Protein AF-A0A1I5U509-F1 (afdb_monomer_lite)

Radius of gyration: 9.91 Å; chains: 1; bounding box: 21×24×24 Å

pLDDT: mean 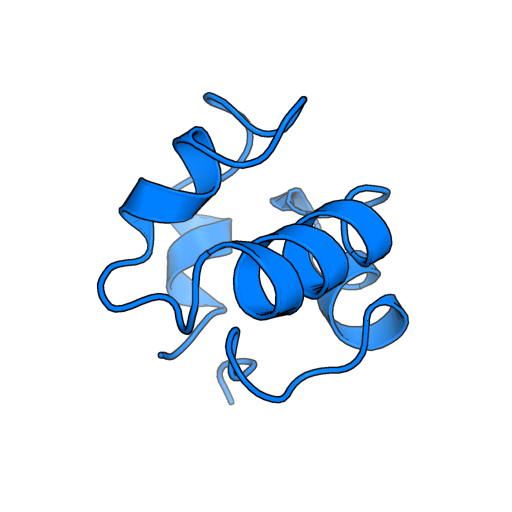96.72, std 2.51, range [81.38, 98.62]

InterPro domains:
  IPR010994 RuvA domain 2-like [SSF47781] (3-53)
  IPR060575 SAM-like, helix-hairpin-helix tandem [PF1283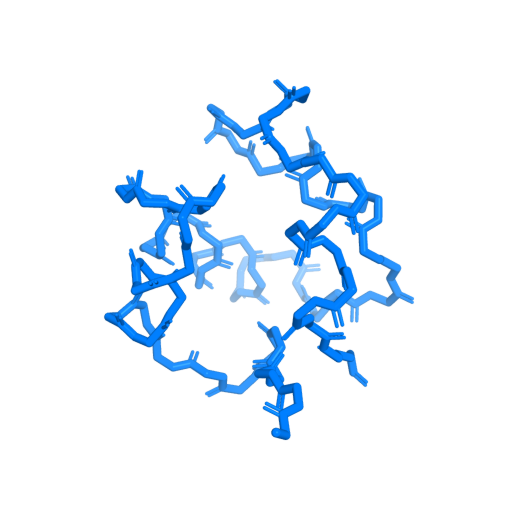6] (3-52)

Foldseek 3Di:
DAAELQPDALVVQLVQPLCNPCSVQSNVCCVVPNDDPDPQCLLVRPPNNPSQDPSSVVNHDD

Secondary structure (DSSP, 8-state):
--EETTTS-HHHHHTSGGGTT-HHHHHHHHHHH---SSGGGGGGSTTTTTT--HHHHHTEE-

Sequence (62 aa):
MPIDLNTASAGALDAVPGLRGHGPEIVRYREERGRFTDLRQLDEVPGLSGKADDATRAALAI

Structure (mmCIF, N/CA/C/O backbone):
data_AF-A0A1I5U509-F1
#
_entry.id   AF-A0A1I5U509-F1
#
loop_
_atom_site.group_PDB
_atom_site.id
_atom_site.type_symbol
_atom_site.label_atom_id
_atom_site.label_alt_id
_atom_site.label_comp_id
_atom_site.label_asym_id
_atom_site.label_entity_id
_atom_site.label_seq_id
_atom_site.pdbx_PDB_ins_code
_atom_site.Cartn_x
_atom_site.Cartn_y
_atom_site.Cartn_z
_atom_site.occupancy
_atom_site.B_iso_or_equiv
_atom_site.auth_seq_id
_atom_site.auth_comp_id
_atom_site.auth_asym_id
_atom_site.auth_atom_id
_atom_site.pdbx_PDB_model_num
ATOM 1 N N . MET A 1 1 ? 4.105 -14.182 -7.408 1.00 81.38 1 MET A N 1
ATOM 2 C CA . MET A 1 1 ? 2.774 -14.176 -6.769 1.00 81.38 1 MET A CA 1
ATOM 3 C C . MET A 1 1 ? 2.552 -12.787 -6.206 1.00 81.38 1 MET A C 1
ATOM 5 O O . MET A 1 1 ? 3.515 -12.263 -5.653 1.00 81.38 1 MET A O 1
ATOM 9 N N . PRO A 1 2 ? 1.376 -12.179 -6.408 1.00 92.31 2 PRO A N 1
ATOM 10 C CA . PRO A 1 2 ? 1.091 -10.855 -5.870 1.00 92.31 2 PRO A CA 1
ATOM 11 C C . PRO A 1 2 ? 1.049 -10.882 -4.337 1.00 92.31 2 PRO A C 1
ATOM 13 O O . PRO A 1 2 ? 0.743 -11.913 -3.735 1.00 92.31 2 PRO A O 1
ATOM 16 N N . ILE A 1 3 ? 1.389 -9.756 -3.718 1.00 97.50 3 ILE A N 1
ATOM 17 C CA . ILE A 1 3 ? 1.341 -9.561 -2.268 1.00 97.50 3 ILE A CA 1
ATOM 18 C C . ILE A 1 3 ? -0.062 -9.080 -1.893 1.00 97.50 3 ILE A C 1
ATOM 20 O O . ILE A 1 3 ? -0.540 -8.084 -2.429 1.00 97.50 3 ILE A O 1
ATOM 24 N N . ASP A 1 4 ? -0.715 -9.778 -0.968 1.00 98.19 4 ASP A N 1
ATOM 25 C CA . ASP A 1 4 ? -2.029 -9.387 -0.452 1.00 98.19 4 ASP A CA 1
ATOM 26 C C . ASP A 1 4 ? -1.904 -8.124 0.420 1.00 98.19 4 ASP A C 1
ATOM 28 O O . ASP A 1 4 ? -1.299 -8.144 1.495 1.00 98.19 4 ASP A O 1
ATOM 32 N N . LEU A 1 5 ? -2.488 -7.019 -0.042 1.00 98.19 5 LEU A N 1
ATOM 33 C CA . LEU A 1 5 ? -2.440 -5.712 0.608 1.00 98.19 5 LEU A CA 1
ATOM 34 C C . LEU A 1 5 ? -3.169 -5.693 1.961 1.00 98.19 5 LEU A C 1
ATOM 36 O O . LEU A 1 5 ? -2.829 -4.907 2.850 1.00 98.19 5 LEU A O 1
ATOM 40 N N . ASN A 1 6 ? -4.151 -6.571 2.148 1.00 98.50 6 ASN A N 1
ATOM 41 C CA . ASN A 1 6 ? -4.973 -6.663 3.345 1.00 98.50 6 ASN A CA 1
ATOM 42 C C . ASN A 1 6 ? -4.383 -7.583 4.421 1.00 98.50 6 ASN A C 1
ATOM 44 O O . ASN A 1 6 ? -4.753 -7.443 5.589 1.00 98.50 6 ASN A O 1
ATOM 48 N N . THR A 1 7 ? -3.472 -8.498 4.073 1.00 98.31 7 THR A N 1
ATOM 49 C CA . THR A 1 7 ? -2.885 -9.444 5.044 1.00 98.31 7 THR A CA 1
ATOM 50 C C . THR A 1 7 ? -1.368 -9.381 5.166 1.00 98.31 7 THR A C 1
ATOM 52 O O . THR A 1 7 ? -0.830 -9.843 6.172 1.00 98.31 7 THR A O 1
ATOM 55 N N . ALA A 1 8 ? -0.652 -8.822 4.188 1.00 98.38 8 ALA A N 1
ATOM 56 C CA . ALA A 1 8 ? 0.804 -8.729 4.243 1.00 98.38 8 ALA A CA 1
ATOM 57 C C . ALA A 1 8 ? 1.280 -7.900 5.443 1.00 98.38 8 ALA A C 1
ATOM 59 O O . ALA A 1 8 ? 0.608 -6.963 5.886 1.00 98.38 8 ALA A O 1
ATOM 60 N N . SER A 1 9 ? 2.455 -8.245 5.969 1.00 98.62 9 SER A N 1
ATOM 61 C CA . SER A 1 9 ? 3.114 -7.463 7.014 1.00 98.62 9 SER A CA 1
ATOM 62 C C . SER A 1 9 ? 3.651 -6.142 6.456 1.00 98.62 9 SER A C 1
ATOM 64 O O . SER A 1 9 ? 3.930 -6.035 5.262 1.00 98.62 9 SER A O 1
ATOM 66 N N . ALA A 1 10 ? 3.873 -5.157 7.332 1.00 98.38 10 ALA A N 1
ATOM 67 C CA . ALA A 1 10 ? 4.502 -3.889 6.954 1.00 98.38 10 ALA A CA 1
ATOM 68 C C . ALA A 1 10 ? 5.842 -4.107 6.226 1.00 98.38 10 ALA A C 1
ATOM 70 O O . ALA A 1 10 ? 6.067 -3.531 5.170 1.00 98.38 10 ALA A O 1
ATOM 71 N N . GLY A 1 11 ? 6.686 -5.021 6.723 1.00 98.44 11 GLY A N 1
ATOM 72 C CA . GLY A 1 11 ? 7.969 -5.335 6.086 1.00 98.44 11 GLY A CA 1
ATOM 73 C C . GLY A 1 11 ? 7.840 -5.984 4.702 1.00 98.44 11 GLY A C 1
ATOM 74 O O . GLY A 1 11 ? 8.660 -5.722 3.826 1.00 98.44 11 GLY A O 1
ATOM 75 N N . ALA A 1 12 ? 6.808 -6.805 4.475 1.00 98.25 12 ALA A N 1
ATOM 76 C CA . ALA A 1 12 ? 6.541 -7.371 3.151 1.00 98.25 12 ALA A CA 1
ATOM 77 C C . ALA A 1 12 ? 6.063 -6.296 2.162 1.00 98.25 12 ALA A C 1
ATOM 79 O O . ALA A 1 12 ? 6.457 -6.321 0.998 1.00 98.25 12 ALA A O 1
ATOM 80 N N . LEU A 1 13 ? 5.265 -5.334 2.632 1.00 98.25 13 LEU A N 1
ATOM 81 C CA . LEU A 1 13 ? 4.840 -4.182 1.837 1.00 98.25 13 LEU A CA 1
ATOM 82 C C . LEU A 1 13 ? 6.022 -3.255 1.523 1.00 98.25 13 LEU A C 1
ATOM 84 O O . LEU A 1 13 ? 6.199 -2.884 0.370 1.00 98.25 13 LEU A O 1
ATOM 88 N N . ASP A 1 14 ? 6.896 -2.970 2.491 1.00 97.38 14 ASP A N 1
ATOM 89 C CA . ASP A 1 14 ? 8.104 -2.150 2.291 1.00 97.38 14 ASP A CA 1
ATOM 90 C C . ASP A 1 14 ? 9.105 -2.751 1.293 1.00 97.38 14 ASP A C 1
ATOM 92 O O . ASP A 1 14 ? 9.920 -2.032 0.705 1.00 97.38 14 ASP A O 1
ATOM 96 N N . ALA A 1 15 ? 9.067 -4.071 1.095 1.00 96.81 15 ALA A N 1
ATOM 97 C CA . ALA A 1 15 ? 9.879 -4.742 0.087 1.00 96.81 15 ALA A CA 1
ATOM 98 C C . ALA A 1 15 ? 9.404 -4.446 -1.349 1.00 96.81 15 ALA A C 1
ATOM 100 O O . ALA A 1 15 ? 10.174 -4.644 -2.294 1.00 96.81 15 ALA A O 1
ATOM 101 N N . VAL A 1 16 ? 8.176 -3.946 -1.530 1.00 96.56 16 VAL A N 1
ATOM 102 C CA . VAL A 1 16 ? 7.656 -3.508 -2.830 1.00 96.56 16 VAL A CA 1
ATOM 103 C C . VAL A 1 16 ? 8.273 -2.148 -3.183 1.00 96.56 16 VAL A C 1
ATOM 105 O O . VAL A 1 16 ? 8.102 -1.194 -2.424 1.00 96.56 16 VAL A O 1
ATOM 108 N N . PRO A 1 17 ? 8.967 -2.005 -4.332 1.00 94.56 17 PRO A N 1
ATOM 109 C CA . PRO A 1 17 ? 9.706 -0.786 -4.669 1.00 94.56 17 PRO A CA 1
ATOM 110 C C . PRO A 1 17 ? 8.915 0.525 -4.535 1.00 94.56 17 PRO A C 1
ATOM 112 O O . PRO A 1 17 ? 9.435 1.464 -3.937 1.00 94.56 17 PRO A O 1
ATOM 115 N N . GLY A 1 18 ? 7.667 0.585 -5.018 1.00 94.81 18 GLY A N 1
ATOM 116 C CA . GLY A 1 18 ? 6.830 1.791 -4.918 1.00 94.81 18 GLY A CA 1
ATOM 117 C C . GLY A 1 18 ? 6.137 2.006 -3.570 1.00 94.81 18 GLY A C 1
ATOM 118 O O . GLY A 1 18 ? 5.514 3.045 -3.374 1.00 94.81 18 GLY A O 1
ATOM 119 N N . LEU A 1 19 ? 6.258 1.066 -2.626 1.00 97.38 19 LEU A N 1
ATOM 120 C CA . LEU A 1 19 ? 5.732 1.192 -1.260 1.00 97.38 19 LEU A CA 1
ATOM 121 C C . LEU A 1 19 ? 6.835 1.340 -0.206 1.00 97.38 19 LEU A C 1
ATOM 123 O O . LEU A 1 19 ? 6.534 1.434 0.981 1.00 97.38 19 LEU A O 1
ATOM 127 N N . ARG A 1 20 ? 8.109 1.354 -0.613 1.00 96.44 20 ARG A N 1
ATOM 128 C CA . ARG A 1 20 ? 9.254 1.385 0.301 1.00 96.44 20 ARG A CA 1
ATOM 129 C C . ARG A 1 20 ? 9.140 2.535 1.306 1.00 96.44 20 ARG A C 1
ATOM 131 O O . ARG A 1 20 ? 9.192 3.705 0.923 1.00 96.44 20 ARG A O 1
ATOM 138 N N . GLY A 1 21 ? 9.078 2.179 2.587 1.00 96.75 21 GLY A N 1
ATOM 139 C CA . GLY A 1 21 ? 8.989 3.115 3.705 1.00 96.75 21 GLY A CA 1
ATOM 140 C C . GLY A 1 21 ? 7.565 3.549 4.052 1.00 96.75 21 GLY A C 1
ATOM 141 O O . GLY A 1 21 ? 7.431 4.518 4.789 1.00 96.75 21 GLY A O 1
ATOM 142 N N . HIS A 1 22 ? 6.539 2.879 3.514 1.00 97.94 22 HIS A N 1
ATOM 143 C CA . HIS A 1 22 ? 5.114 3.153 3.774 1.00 97.94 22 HIS A CA 1
ATOM 144 C C . HIS A 1 22 ? 4.348 1.930 4.290 1.00 97.94 22 HIS A C 1
ATOM 146 O O . HIS A 1 22 ? 3.134 1.990 4.490 1.00 97.94 22 HIS A O 1
ATOM 152 N N . GLY A 1 23 ? 5.018 0.793 4.489 1.00 98.06 23 GLY A N 1
ATOM 153 C CA . GLY A 1 23 ? 4.411 -0.423 5.022 1.00 98.06 23 GLY A CA 1
ATOM 154 C C . GLY A 1 23 ? 3.636 -0.192 6.329 1.00 98.06 23 GLY A C 1
ATOM 155 O O . GLY A 1 23 ? 2.476 -0.607 6.405 1.00 98.06 23 GLY A O 1
ATOM 156 N N . PRO A 1 24 ? 4.212 0.479 7.348 1.00 98.31 24 PRO A N 1
ATOM 157 C CA . PRO A 1 24 ? 3.506 0.796 8.590 1.00 98.31 24 PRO A CA 1
ATOM 158 C C . PRO A 1 24 ? 2.251 1.653 8.377 1.00 98.31 24 PRO A C 1
ATOM 160 O O . PRO A 1 24 ? 1.211 1.378 8.975 1.00 98.31 24 PRO A O 1
ATOM 163 N N . GLU A 1 25 ? 2.313 2.658 7.503 1.00 98.38 25 GLU A N 1
ATOM 164 C CA . GLU A 1 25 ? 1.198 3.549 7.183 1.00 98.38 25 GLU A CA 1
ATOM 165 C C . GLU A 1 25 ? 0.049 2.797 6.514 1.00 98.38 25 GLU A C 1
ATOM 167 O O . GLU A 1 25 ? -1.110 3.041 6.847 1.00 98.38 25 GLU A O 1
ATOM 172 N N . ILE A 1 26 ? 0.359 1.859 5.617 1.00 98.38 26 ILE A N 1
ATOM 173 C CA . ILE A 1 26 ? -0.629 1.005 4.949 1.00 98.38 26 ILE A CA 1
ATOM 174 C C . ILE A 1 26 ? -1.319 0.078 5.956 1.00 98.38 26 ILE A C 1
ATOM 176 O O . ILE A 1 26 ? -2.544 -0.057 5.930 1.00 98.38 26 ILE A O 1
ATOM 180 N N . VAL A 1 27 ? -0.554 -0.553 6.856 1.00 98.56 27 VAL A N 1
ATOM 181 C CA . VAL A 1 27 ? -1.114 -1.427 7.901 1.00 98.56 27 VAL A CA 1
ATOM 182 C C . VAL A 1 27 ? -2.019 -0.629 8.836 1.00 98.56 27 VAL A C 1
ATOM 184 O O . VAL A 1 27 ? -3.167 -1.015 9.042 1.00 98.56 27 VAL A O 1
ATOM 187 N N . ARG A 1 28 ? -1.547 0.525 9.321 1.00 98.38 28 ARG A N 1
ATOM 188 C CA . ARG A 1 28 ? -2.355 1.418 10.155 1.00 98.38 28 ARG A CA 1
ATOM 189 C C . ARG A 1 28 ? -3.630 1.856 9.433 1.00 98.38 28 ARG A C 1
ATOM 191 O O . ARG A 1 28 ? -4.707 1.822 10.016 1.00 98.38 28 ARG A O 1
ATOM 198 N N . TYR A 1 29 ? -3.526 2.223 8.155 1.00 98.38 29 TYR A N 1
ATOM 199 C CA . TYR A 1 29 ? -4.674 2.635 7.352 1.00 98.38 29 TYR A CA 1
ATOM 200 C C . TYR A 1 29 ? -5.764 1.556 7.312 1.00 98.38 29 TYR A C 1
ATOM 202 O O . TYR A 1 29 ? -6.923 1.862 7.594 1.00 98.38 29 TYR A O 1
ATOM 210 N N . ARG A 1 30 ? -5.410 0.294 7.016 1.00 98.00 30 ARG A N 1
ATOM 211 C CA . ARG A 1 30 ? -6.405 -0.794 6.953 1.00 98.00 30 ARG A CA 1
ATOM 212 C C . ARG A 1 30 ? -6.967 -1.199 8.317 1.00 98.00 30 ARG A C 1
ATOM 214 O O . ARG A 1 30 ? -8.078 -1.720 8.386 1.00 98.00 30 ARG A O 1
ATOM 221 N N . GLU A 1 31 ? -6.216 -0.974 9.392 1.00 97.81 31 GLU A N 1
ATOM 222 C CA . GLU A 1 31 ? -6.675 -1.201 10.766 1.00 9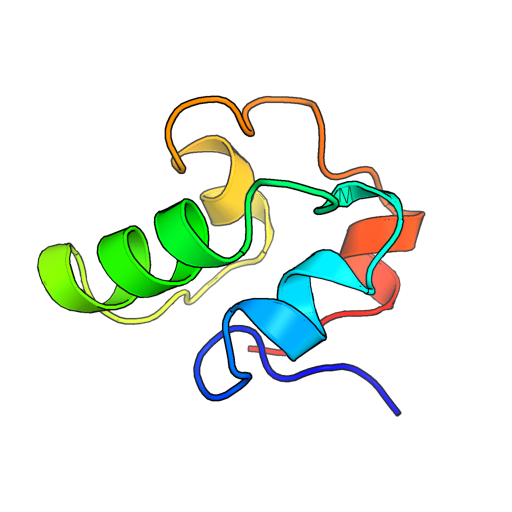7.81 31 GLU A CA 1
ATOM 223 C C . GLU A 1 31 ? -7.669 -0.121 11.216 1.00 97.81 31 GLU A C 1
ATOM 225 O O . GLU A 1 31 ? -8.675 -0.440 11.846 1.00 97.81 31 GLU A O 1
ATOM 230 N N . GLU A 1 32 ? -7.431 1.141 10.855 1.00 97.69 32 GLU A N 1
ATOM 231 C CA . GLU A 1 32 ? -8.269 2.277 11.262 1.00 97.69 32 GLU A CA 1
ATOM 232 C C . GLU A 1 32 ? -9.492 2.487 10.360 1.00 97.69 32 GLU A C 1
ATOM 234 O O . GLU A 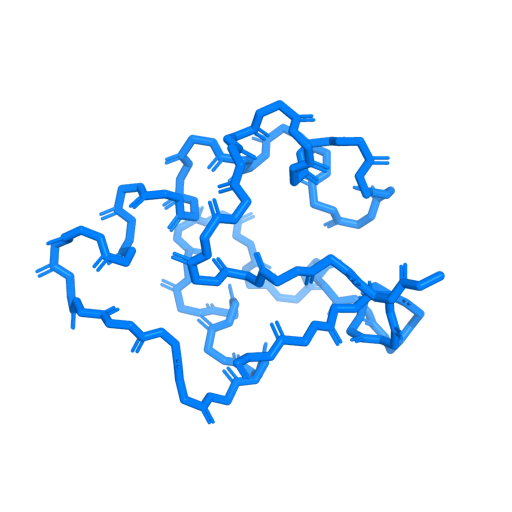1 32 ? -10.559 2.869 10.840 1.00 97.69 32 GLU A O 1
ATOM 239 N N . ARG A 1 33 ? -9.349 2.269 9.047 1.00 96.31 33 ARG A N 1
ATOM 240 C CA . ARG A 1 33 ? -10.393 2.559 8.046 1.00 96.31 33 ARG A CA 1
ATOM 241 C C . ARG A 1 33 ? -11.056 1.322 7.453 1.00 96.31 33 ARG A C 1
ATOM 243 O O . ARG A 1 33 ? -12.037 1.450 6.724 1.00 96.31 33 ARG A O 1
ATOM 250 N N . GLY A 1 34 ? -10.555 0.138 7.790 1.00 97.38 34 GLY A N 1
ATOM 251 C CA . GLY A 1 34 ? -10.989 -1.123 7.206 1.00 97.38 34 GLY A CA 1
ATOM 252 C C . GLY A 1 34 ? -10.180 -1.517 5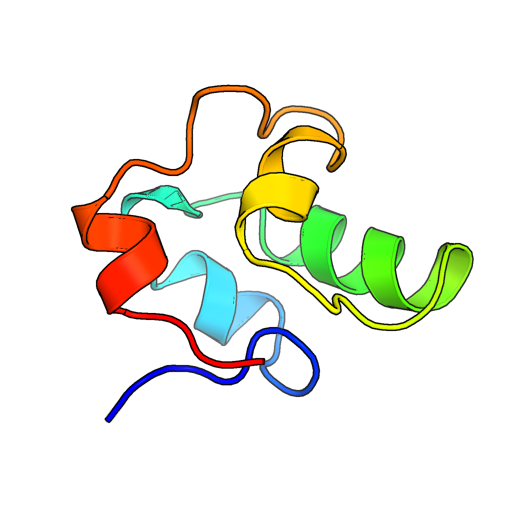.971 1.00 97.38 34 GLY A C 1
ATOM 253 O O . GLY A 1 34 ? -9.297 -0.801 5.505 1.00 97.38 34 GLY A O 1
ATOM 254 N N . ARG A 1 35 ? -10.477 -2.711 5.456 1.00 98.06 35 ARG A N 1
ATOM 255 C CA . ARG A 1 35 ? -9.736 -3.330 4.350 1.00 98.06 35 ARG A CA 1
ATOM 256 C C . ARG A 1 35 ? -9.785 -2.474 3.085 1.00 98.06 35 ARG A C 1
ATOM 258 O O . ARG A 1 35 ? -10.797 -1.841 2.789 1.00 98.06 35 ARG A O 1
ATOM 265 N N . PHE A 1 36 ? -8.714 -2.546 2.304 1.00 98.56 36 PHE A N 1
ATOM 266 C CA . PHE A 1 36 ? -8.712 -2.060 0.934 1.00 98.56 36 PHE A CA 1
ATOM 267 C C . PHE A 1 36 ? -9.697 -2.892 0.109 1.00 98.56 36 PHE A C 1
ATOM 269 O O . PHE A 1 36 ? -9.786 -4.109 0.278 1.00 98.56 36 PHE A O 1
ATOM 276 N N . THR A 1 37 ? -10.424 -2.229 -0.782 1.00 98.19 37 THR A N 1
ATOM 277 C CA . THR A 1 37 ? -11.307 -2.835 -1.791 1.00 98.19 37 THR A CA 1
ATOM 278 C C . THR A 1 37 ? -10.883 -2.467 -3.211 1.00 98.19 37 THR A C 1
ATOM 280 O O . THR A 1 37 ? -11.365 -3.058 -4.172 1.00 98.19 37 THR A O 1
ATOM 283 N N . ASP A 1 38 ? -9.985 -1.488 -3.353 1.00 97.81 38 ASP A N 1
ATOM 284 C CA . ASP A 1 38 ? -9.415 -1.041 -4.620 1.00 97.81 38 ASP A CA 1
ATOM 285 C C . ASP A 1 38 ? -7.963 -0.567 -4.403 1.00 97.81 38 ASP A C 1
ATOM 287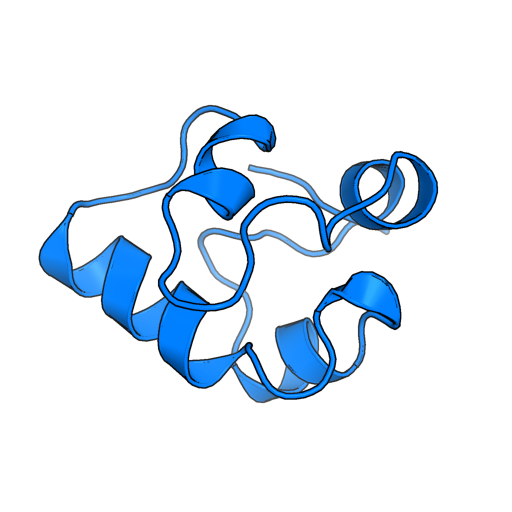 O O . ASP A 1 38 ? -7.675 0.147 -3.442 1.00 97.81 38 ASP A O 1
ATOM 291 N N . LEU A 1 39 ? -7.033 -0.928 -5.295 1.00 97.56 39 LEU A N 1
ATOM 292 C CA . LEU A 1 39 ? -5.621 -0.532 -5.184 1.00 97.56 39 LEU A CA 1
ATOM 293 C C . LEU A 1 39 ? -5.408 0.984 -5.318 1.00 97.56 39 LEU A C 1
ATOM 295 O O . LEU A 1 39 ? -4.382 1.500 -4.881 1.00 97.56 39 LEU A O 1
ATOM 299 N N . ARG A 1 40 ? -6.361 1.721 -5.900 1.00 96.44 40 ARG A N 1
ATOM 300 C CA . ARG A 1 40 ? -6.341 3.193 -5.957 1.00 96.44 40 ARG A CA 1
ATOM 301 C C . ARG A 1 40 ? -6.439 3.829 -4.571 1.00 96.44 40 ARG A C 1
ATOM 303 O O . ARG A 1 40 ? -5.951 4.933 -4.382 1.00 96.44 40 ARG A O 1
ATOM 310 N N . GLN A 1 41 ? -6.992 3.125 -3.584 1.00 97.94 41 GLN A N 1
ATOM 311 C CA . GLN A 1 41 ? -7.080 3.619 -2.206 1.00 97.94 41 GLN A CA 1
ATOM 312 C C . GLN A 1 41 ? -5.708 3.720 -1.519 1.00 97.94 41 GLN A C 1
ATOM 314 O O . GLN A 1 41 ? -5.602 4.333 -0.460 1.00 97.94 41 GLN A O 1
ATOM 319 N N . LEU A 1 42 ? -4.634 3.188 -2.120 1.00 97.62 42 LEU A N 1
ATOM 320 C CA . LEU A 1 42 ? -3.268 3.507 -1.695 1.00 97.62 42 LEU A CA 1
ATOM 321 C C . LEU A 1 42 ? -2.996 5.017 -1.741 1.00 97.62 42 LEU A C 1
ATOM 323 O O . LEU A 1 42 ? -2.233 5.514 -0.921 1.00 97.62 42 LEU A O 1
ATOM 327 N N . ASP A 1 43 ? -3.661 5.766 -2.625 1.00 97.31 43 ASP A N 1
ATOM 328 C CA . ASP A 1 43 ? -3.519 7.222 -2.690 1.00 97.31 43 ASP A CA 1
ATOM 329 C C . ASP A 1 43 ? -4.155 7.950 -1.489 1.00 97.31 43 ASP A C 1
ATOM 331 O O . ASP A 1 43 ? -3.848 9.117 -1.242 1.00 97.31 43 ASP A O 1
ATOM 335 N N . GLU A 1 44 ? -4.999 7.262 -0.712 1.00 97.31 44 GLU A N 1
ATOM 336 C CA . GLU A 1 44 ? -5.594 7.766 0.532 1.00 97.31 44 GLU A CA 1
ATOM 337 C C . GLU A 1 44 ? -4.693 7.524 1.756 1.00 97.31 44 GLU A C 1
ATOM 339 O O . GLU A 1 44 ? -4.931 8.098 2.826 1.00 97.31 44 GLU A O 1
ATOM 344 N N . VAL A 1 45 ? -3.648 6.699 1.614 1.00 97.44 45 VAL A N 1
ATOM 345 C CA . VAL A 1 45 ? -2.663 6.458 2.672 1.00 97.44 45 VAL A CA 1
ATOM 346 C C . VAL A 1 45 ? -1.776 7.705 2.814 1.00 97.44 45 VAL A C 1
ATOM 348 O O . VAL A 1 45 ? -1.195 8.169 1.824 1.00 97.44 45 VAL A O 1
ATOM 351 N N . PRO A 1 46 ? -1.635 8.275 4.029 1.00 94.06 46 PRO A N 1
ATOM 352 C CA . PRO A 1 46 ? -0.814 9.461 4.248 1.00 94.06 46 PRO A CA 1
ATOM 353 C C . PRO A 1 46 ? 0.606 9.292 3.702 1.00 94.06 46 PRO A C 1
ATOM 355 O O . PRO A 1 46 ? 1.324 8.379 4.090 1.00 94.06 46 PRO A O 1
ATOM 358 N N . GLY A 1 47 ? 1.015 10.193 2.806 1.00 93.75 47 GLY A N 1
ATOM 359 C CA . GLY A 1 47 ? 2.354 10.178 2.215 1.00 93.75 47 GLY A CA 1
ATOM 360 C C . GLY A 1 47 ? 2.539 9.243 1.016 1.00 93.75 47 GLY A C 1
ATOM 361 O O . GLY A 1 47 ? 3.651 9.214 0.481 1.00 93.75 47 GLY A O 1
ATOM 362 N N . LEU A 1 48 ? 1.489 8.548 0.565 1.00 96.00 48 LEU A N 1
ATOM 363 C CA . LEU A 1 48 ? 1.540 7.593 -0.549 1.00 96.00 48 LEU A CA 1
ATOM 364 C C . LEU A 1 48 ? 0.806 8.063 -1.820 1.00 96.00 48 LEU A C 1
ATOM 366 O O . LEU A 1 48 ? 0.974 7.459 -2.878 1.00 96.00 48 LEU A O 1
ATOM 370 N N . SER A 1 49 ? 0.067 9.174 -1.742 1.00 95.62 49 SER A N 1
ATOM 371 C CA . SER A 1 49 ? -0.595 9.802 -2.893 1.00 95.62 49 SER A CA 1
ATOM 372 C C . SER A 1 49 ? 0.367 10.003 -4.071 1.00 95.62 49 SER A C 1
ATOM 374 O O . SER A 1 49 ? 1.389 10.684 -3.945 1.00 95.62 49 SER A O 1
ATOM 376 N N . GLY A 1 50 ? 0.055 9.370 -5.204 1.00 93.62 50 GLY A N 1
ATOM 377 C CA . GLY A 1 50 ? 0.830 9.439 -6.442 1.00 93.62 50 GLY A CA 1
ATOM 378 C C . GLY A 1 50 ? 2.142 8.645 -6.444 1.00 93.62 50 GLY A C 1
ATOM 379 O O . GLY A 1 50 ? 2.902 8.760 -7.403 1.00 93.62 50 GLY A O 1
ATOM 380 N N . LYS A 1 51 ? 2.439 7.857 -5.399 1.00 92.31 51 LYS A N 1
ATOM 381 C CA . LYS A 1 51 ? 3.680 7.059 -5.311 1.00 92.31 51 LYS A CA 1
ATOM 382 C C . LYS A 1 51 ? 3.532 5.633 -5.820 1.00 92.31 51 LYS A C 1
ATOM 384 O O . LYS A 1 51 ? 4.487 5.085 -6.362 1.00 92.31 51 LYS A O 1
ATOM 389 N N . ALA A 1 52 ? 2.354 5.037 -5.646 1.00 94.56 52 ALA A N 1
ATOM 390 C CA . ALA A 1 52 ? 2.060 3.743 -6.236 1.00 94.56 52 ALA A CA 1
ATOM 391 C C . ALA A 1 52 ? 1.836 3.937 -7.741 1.00 94.56 52 ALA A C 1
ATOM 393 O O . ALA A 1 52 ? 0.860 4.561 -8.159 1.00 94.56 52 ALA A O 1
ATOM 394 N N . ASP A 1 53 ? 2.748 3.425 -8.558 1.00 95.81 53 ASP A N 1
ATOM 395 C CA . ASP A 1 53 ? 2.609 3.363 -10.012 1.00 95.81 53 ASP A CA 1
ATOM 396 C C . ASP A 1 53 ? 1.929 2.053 -10.451 1.00 95.81 53 ASP A C 1
ATOM 398 O O . ASP A 1 53 ? 1.559 1.203 -9.633 1.00 95.81 53 ASP A O 1
ATOM 402 N N . ASP A 1 54 ? 1.730 1.881 -11.756 1.00 95.94 54 ASP A N 1
ATOM 403 C CA . ASP A 1 54 ? 1.064 0.691 -12.298 1.00 95.94 54 ASP A CA 1
ATOM 404 C C . ASP A 1 54 ? 1.860 -0.592 -12.036 1.00 95.94 54 ASP A C 1
ATOM 406 O O . ASP A 1 54 ? 1.272 -1.637 -11.757 1.00 95.94 54 ASP A O 1
ATOM 410 N N . ALA A 1 55 ? 3.195 -0.516 -12.052 1.00 95.19 55 ALA A N 1
ATOM 411 C CA . ALA A 1 55 ? 4.062 -1.645 -11.726 1.00 95.19 55 ALA A CA 1
ATOM 412 C C . ALA A 1 55 ? 3.902 -2.074 -10.259 1.00 95.19 55 ALA A C 1
ATOM 414 O O . ALA A 1 55 ? 3.818 -3.267 -9.961 1.00 95.19 55 ALA A O 1
ATOM 415 N N . THR A 1 56 ? 3.800 -1.104 -9.349 1.00 96.69 56 THR A N 1
ATOM 416 C CA . THR A 1 56 ? 3.520 -1.335 -7.930 1.00 96.69 56 THR A CA 1
ATOM 417 C C . THR A 1 56 ? 2.157 -1.983 -7.753 1.00 96.69 56 THR A C 1
ATOM 419 O O . THR A 1 56 ? 2.058 -3.003 -7.077 1.00 96.69 56 THR A O 1
ATOM 422 N N . ARG A 1 57 ? 1.113 -1.456 -8.404 1.00 96.00 57 ARG A N 1
ATOM 423 C CA . ARG A 1 57 ? -0.239 -2.031 -8.327 1.00 96.00 57 ARG A CA 1
ATOM 424 C C . ARG A 1 57 ? -0.295 -3.449 -8.904 1.00 96.00 57 ARG A C 1
ATOM 426 O O . ARG A 1 57 ? -0.935 -4.310 -8.313 1.00 96.00 57 ARG A O 1
ATOM 433 N N . ALA A 1 58 ? 0.429 -3.734 -9.986 1.00 96.31 58 ALA A N 1
ATOM 434 C CA . ALA A 1 58 ? 0.499 -5.072 -10.577 1.00 96.31 58 ALA A CA 1
ATOM 435 C C . ALA A 1 58 ? 1.152 -6.124 -9.658 1.00 96.31 58 ALA A C 1
ATOM 437 O O . ALA A 1 58 ? 0.914 -7.322 -9.821 1.00 96.31 58 ALA A O 1
ATOM 438 N N . ALA A 1 59 ? 1.967 -5.699 -8.687 1.00 96.50 59 ALA A N 1
ATOM 439 C CA . ALA A 1 59 ? 2.577 -6.584 -7.698 1.00 96.50 59 ALA A CA 1
ATOM 440 C C . ALA A 1 59 ? 1.651 -6.912 -6.510 1.00 96.50 59 ALA A C 1
ATOM 442 O O . ALA A 1 59 ? 2.026 -7.728 -5.663 1.00 96.50 59 ALA A O 1
ATOM 443 N N . LEU A 1 60 ? 0.468 -6.296 -6.431 1.00 97.81 60 LEU A N 1
ATOM 444 C CA . LEU A 1 60 ? -0.440 -6.381 -5.288 1.00 97.81 60 LEU A CA 1
ATOM 445 C C . LEU A 1 60 ? -1.741 -7.116 -5.634 1.00 97.81 60 LEU A C 1
ATOM 447 O O . LEU A 1 60 ? -2.170 -7.172 -6.785 1.00 97.81 60 LEU A O 1
ATOM 451 N N . ALA A 1 61 ? -2.374 -7.666 -4.604 1.00 97.75 61 ALA A N 1
ATOM 452 C CA . ALA A 1 61 ? -3.724 -8.221 -4.629 1.00 97.75 61 ALA A CA 1
ATOM 453 C C . ALA A 1 61 ? -4.529 -7.687 -3.432 1.00 97.75 61 ALA A C 1
ATOM 455 O O . ALA A 1 61 ? -3.940 -7.165 -2.482 1.00 97.75 61 ALA A O 1
ATOM 456 N N . ILE A 1 62 ? -5.858 -7.800 -3.488 1.00 95.25 62 ILE A N 1
ATOM 457 C CA . ILE A 1 62 ? -6.795 -7.302 -2.466 1.00 95.25 62 ILE A CA 1
ATOM 458 C C . ILE A 1 62 ? -7.631 -8.447 -1.903 1.00 95.25 62 ILE A C 1
ATOM 460 O O . ILE A 1 62 ? -8.050 -9.291 -2.728 1.00 95.25 62 ILE A O 1
#

Organism: NCBI:txid634430

=== Feature glossary ===
The features interleaved in this record are:

— What the protein is —

Sequence gives the chain of amino acids in standard one-letter code (A=alanine, C=cysteine, …, Y=tyrosine), read N→C. It is the only feature that is directly encoded by the gene; all structural features are derived from the folded form of this sequence.

Database cross-references. InterPro integrates a dozen domain/family signature databases into unified entries with residue-range hits. GO terms attach function/process/location labels with evidence codes. CATH codes position the fold in a four-level structural taxonomy. Organism is the NCBI-taxonomy species name.

— Where its atoms are —

Atomic coordinates in PDBx/mmCIF format — the same representation the Protein Data Bank distributes. Each line of the _atom_site loop places one backbone atom in Cartesian space (units: ångströms, origin: arbitrary).

The six renders are orthographic views along the three Cartesian axes in both directions. Representation (cartoon, sticks, or surface) and color scheme (sequence-rainbow or by-chain) vary across proteins so the training set covers all the common visualization conventions.

— Local backbone conformation —

Eight-state secondary structure (DSSP): H is the canonical α-helix, G the tighter 3₁₀-helix, I the wider π-helix; E/B are β-structure, T and S are turns and bends, and '-' is everything else. DSSP derives these from the pattern of main-chain N–H···O=C hydrogen bonds, not from the sequence.

P-SEA three-state annotation labels each residue as helix, strand, or coil based purely on the geometry of the Cα trace. It serves as a fallback when the full backbone (and thus DSSP) is unavailable.

The φ/ψ torsion pair specifies the backbone conformation at each residue. φ rotates about the N–Cα bond, ψ about the Cα–C bond. Steric clashes forbid most of the (φ, ψ) plane — the allowed regions (α-helix basin, β-sheet basin, left-handed helix) are the Ramachandran-allowed regions.

— Global shape and packing —

The geometric summary reports three shape descriptors. Rg (radius of gyration) measures how spread out the Cα atoms are about their centre of mass; compact globular proteins have small Rg, elongated or unfolded ones large. Cα contacts (<8 Å, |i−j|>4) count long-range residue pairs in spatial proximity — high for tightly packed folds, near zero for rods or random coil. The bounding-box extents give the protein's footprint along x, y, z in Å.

Solvent-accessible surface area (SASA) is the area in Å² traced out by the centre of a 1.4 Å probe sphere (a water molecule) rolled over the protein's van der Waals surface (Shrake–Rupley / Lee–Richards construction). Buried residues have near-zero SASA; fully exposed residues can exceed 200 Å². The total SASA scales roughly with the number of surface residues.

The contact map is a binary N×N matrix image: pixel (i, j) is dark where Cα_i and Cα_j are within 8 Å and |i−j|>4. Because the |i−j|>4 filter removes local helical contacts, off-diagonal stripes parallel to the main diagonal indicate parallel β-sheets; stripes perpendicular to it indicate antiparallel β-sheets. The Ramachandran plot scatters every residue's (φ, ψ) pair against the sterically allowed regions. The PAE heatmap renders the predicted-aligned-error matrix.

— Structural neighborhood —

3Di is Foldseek's structural alphabet. Each residue is assigned one of twenty discrete states based on how its Cα sits relative to its spatial (not sequential) neighbors. Aligning 3Di strings finds structural homologs roughly as well as full 3D superposition, but orders of magnitude faster.

Nearest PDB neighbors are the top structural matches found by Foldseek when searching this structure against the entire Protein Data Bank. Each hit reports a TM-score (0 to 1; >0.5 almost always implies the same fold) and an E-value. These are *structural* homologs — they may share no detectable sequence similarity.

— Confidence and disorder —

For AlphaFold models, the B-factor field carries pLDDT — the model's own estimate of local accuracy on a 0–100 scale. Regions with pLDDT<50 should be treated as essentially unmodeled; they often correspond to intrinsically disordered segments.

Crystallographic B-factors measure how much each atom's electron density is smeared out, in Å². They rise in mobile loops and surface residues and fall in the buried interior. In AlphaFold models this column is repurposed to hold pLDDT instead.

Predicted aligned error is AlphaFold's pairwise confidence. Unlike pLDDT (per-residue), PAE is per-residue-pair and captures whether two parts of the structure are correctly placed relative to each other. Units are ångströms of expected positional error.